Protein AF-A0A432FYY2-F1 (afdb_monomer_lite)

Sequence (98 aa):
MIPLDTLKQQHQEIDELINVLSLLIPDEKARKSHIVEGLLKDLAKKVGDHLALEDDTLYKELLVHPDPELQRTARNFLSGSHELRRLFTDYVQHACKP

Secondary structure (DSSP, 8-state):
---HHHHHHHHHHHHHHHHHHHHHTTSHHHHTSHHHHHHHHHHHHHHHHHHHHHHHTHHHHHHTSS-HHHHHHHHHHHHHHHHHHHHHHHHHHHHT--

Structure (mmCIF, N/CA/C/O backbone):
data_AF-A0A432FYY2-F1
#
_entry.id   AF-A0A432FYY2-F1
#
loop_
_atom_site.group_PDB
_atom_site.id
_atom_site.type_symbol
_atom_site.label_atom_id
_atom_site.label_alt_id
_atom_site.label_comp_id
_atom_site.label_asym_id
_atom_site.label_entity_id
_atom_site.label_seq_id
_atom_site.pdbx_PDB_ins_code
_atom_site.Cartn_x
_atom_site.Cartn_y
_atom_site.Cartn_z
_atom_site.occupancy
_atom_site.B_iso_or_equiv
_atom_site.auth_seq_id
_atom_site.auth_comp_id
_atom_site.auth_asym_id
_atom_site.auth_atom_id
_atom_site.pdbx_PDB_model_num
ATOM 1 N N . MET A 1 1 ? 13.840 -10.372 -11.371 1.00 68.50 1 MET A N 1
ATOM 2 C CA . MET A 1 1 ? 12.407 -10.323 -11.702 1.00 68.50 1 MET A CA 1
ATOM 3 C C . MET A 1 1 ? 11.572 -11.089 -10.682 1.00 68.50 1 MET A C 1
ATOM 5 O O . MET A 1 1 ? 11.821 -12.268 -10.450 1.00 68.50 1 MET A O 1
ATOM 9 N N . ILE A 1 2 ? 10.625 -10.409 -10.035 1.00 78.50 2 ILE A N 1
ATOM 10 C CA . ILE A 1 2 ? 9.682 -11.013 -9.081 1.00 78.50 2 ILE A CA 1
ATOM 11 C C . ILE A 1 2 ? 8.563 -11.730 -9.844 1.00 78.50 2 ILE A C 1
ATOM 13 O O . ILE A 1 2 ? 8.106 -11.197 -10.858 1.00 78.50 2 ILE A O 1
ATOM 17 N N . PRO A 1 3 ? 8.097 -12.908 -9.388 1.00 86.25 3 PRO A N 1
ATOM 18 C CA . PRO A 1 3 ? 6.941 -13.555 -9.990 1.00 86.25 3 PRO A CA 1
ATOM 19 C C . PRO A 1 3 ? 5.698 -12.669 -9.885 1.00 86.25 3 PRO A C 1
ATOM 21 O O . PRO A 1 3 ? 5.345 -12.203 -8.803 1.00 86.25 3 PRO A O 1
ATOM 24 N N . LEU A 1 4 ? 4.989 -12.483 -11.000 1.00 86.81 4 LEU A N 1
ATOM 25 C CA . LEU A 1 4 ? 3.748 -11.702 -11.026 1.00 86.81 4 LEU A CA 1
ATOM 26 C C . LEU A 1 4 ? 2.719 -12.214 -10.003 1.00 86.81 4 LEU A C 1
ATOM 28 O O . LEU A 1 4 ? 1.980 -11.425 -9.420 1.00 86.81 4 LEU A O 1
ATOM 32 N N . ASP A 1 5 ? 2.698 -13.522 -9.757 1.00 90.25 5 ASP A N 1
ATOM 33 C CA . ASP A 1 5 ? 1.796 -14.134 -8.783 1.00 90.25 5 ASP A CA 1
ATOM 34 C C . ASP A 1 5 ? 2.090 -13.686 -7.345 1.00 90.25 5 ASP A C 1
ATOM 36 O O . ASP A 1 5 ? 1.160 -13.535 -6.560 1.00 90.25 5 ASP A O 1
ATOM 40 N N . THR A 1 6 ? 3.346 -13.368 -7.014 1.00 89.81 6 THR A N 1
ATOM 41 C CA . THR A 1 6 ? 3.703 -12.788 -5.710 1.00 89.81 6 THR A CA 1
ATOM 42 C C . THR A 1 6 ? 3.084 -11.402 -5.535 1.00 89.81 6 THR A C 1
ATOM 44 O O . THR A 1 6 ? 2.512 -11.118 -4.486 1.00 89.81 6 THR A O 1
ATOM 47 N N . LEU A 1 7 ? 3.141 -10.555 -6.567 1.00 91.06 7 LEU A N 1
ATOM 48 C CA . LEU A 1 7 ? 2.536 -9.218 -6.526 1.00 91.06 7 LEU A CA 1
ATOM 49 C C . LEU A 1 7 ? 1.007 -9.305 -6.440 1.00 91.06 7 LEU A C 1
ATOM 51 O O . LEU A 1 7 ? 0.388 -8.609 -5.640 1.00 91.06 7 LEU A O 1
ATOM 55 N N . LYS A 1 8 ? 0.392 -10.215 -7.208 1.00 92.31 8 LYS A N 1
ATOM 56 C CA . LYS A 1 8 ? -1.057 -10.467 -7.145 1.00 92.31 8 LYS A CA 1
ATOM 57 C C . LYS A 1 8 ? -1.502 -10.950 -5.769 1.00 92.31 8 LYS A C 1
ATOM 59 O O . LYS A 1 8 ? -2.530 -10.498 -5.278 1.00 92.31 8 LYS A O 1
ATOM 64 N N . GLN A 1 9 ? -0.734 -11.841 -5.149 1.00 94.69 9 GLN A N 1
ATOM 65 C CA . GLN A 1 9 ? -1.034 -12.321 -3.806 1.00 94.69 9 GLN A CA 1
ATOM 66 C C . GLN A 1 9 ? -0.957 -11.183 -2.779 1.00 94.69 9 GLN A C 1
ATOM 68 O O . GLN A 1 9 ? -1.850 -11.056 -1.947 1.00 94.69 9 GLN A O 1
ATOM 73 N N . GLN A 1 10 ? 0.058 -10.316 -2.865 1.00 93.31 10 GLN A N 1
ATOM 74 C CA . GLN A 1 10 ? 0.155 -9.139 -1.994 1.00 93.31 10 GLN A CA 1
ATOM 75 C C . GLN A 1 10 ? -1.031 -8.184 -2.173 1.00 93.31 10 GLN A C 1
ATOM 77 O O . GLN A 1 10 ? -1.576 -7.716 -1.176 1.00 93.31 10 GLN A O 1
ATOM 82 N N . HIS A 1 11 ? -1.468 -7.937 -3.414 1.00 94.06 11 HIS A N 1
ATOM 83 C CA . HIS A 1 11 ? -2.688 -7.169 -3.675 1.00 94.06 11 HIS A CA 1
ATOM 84 C C . HIS A 1 11 ? -3.920 -7.812 -3.043 1.00 94.06 11 HIS A C 1
ATOM 86 O O . HIS A 1 11 ? -4.681 -7.118 -2.379 1.00 94.06 11 HIS A O 1
ATOM 92 N N . GLN A 1 12 ? -4.090 -9.128 -3.182 1.00 96.50 12 GLN A N 1
ATOM 93 C CA . GLN A 1 12 ? -5.233 -9.825 -2.600 1.00 96.50 12 GLN A CA 1
ATOM 94 C C . GLN A 1 12 ? -5.270 -9.680 -1.069 1.00 96.50 12 GLN A C 1
ATOM 96 O O . GLN A 1 12 ? -6.317 -9.373 -0.506 1.00 96.50 12 GLN A O 1
ATOM 101 N N . GLU A 1 13 ? -4.130 -9.832 -0.390 1.00 95.75 13 GLU A N 1
ATOM 102 C CA . GLU A 1 13 ? -4.050 -9.645 1.065 1.00 95.75 13 GLU A CA 1
ATOM 103 C C . GLU A 1 13 ? -4.351 -8.199 1.493 1.00 95.75 13 GLU A C 1
ATOM 105 O O . GLU A 1 13 ? -4.980 -7.977 2.528 1.00 95.75 13 GLU A O 1
ATOM 110 N N . ILE A 1 14 ? -3.895 -7.209 0.717 1.00 95.56 14 ILE A N 1
ATOM 111 C CA . ILE A 1 14 ? -4.194 -5.790 0.955 1.00 95.56 14 ILE A CA 1
ATOM 112 C C . ILE A 1 14 ? -5.697 -5.529 0.781 1.00 95.56 14 ILE A C 1
ATOM 114 O O . ILE A 1 14 ? -6.308 -4.909 1.653 1.00 95.56 14 ILE A O 1
ATOM 118 N N . ASP A 1 15 ? -6.303 -6.042 -0.291 1.00 96.81 15 ASP A N 1
ATOM 119 C CA . ASP A 1 15 ? -7.731 -5.894 -0.584 1.00 96.81 15 ASP A CA 1
ATOM 120 C C . ASP A 1 15 ? -8.605 -6.529 0.502 1.00 96.81 15 ASP A C 1
ATOM 122 O O . ASP A 1 15 ? -9.572 -5.923 0.967 1.00 96.81 15 ASP A O 1
ATOM 126 N N . GLU A 1 16 ? -8.260 -7.734 0.960 1.00 96.62 16 GLU A N 1
ATOM 127 C CA . GLU A 1 16 ? -8.949 -8.402 2.068 1.00 96.62 16 GLU A CA 1
ATOM 128 C C . GLU A 1 16 ? -8.929 -7.538 3.338 1.00 96.62 16 GLU A C 1
ATOM 130 O O . GLU A 1 16 ? -9.963 -7.351 3.987 1.00 96.62 16 GLU A O 1
ATOM 135 N N . LEU A 1 17 ? -7.781 -6.936 3.656 1.00 95.12 17 LEU A N 1
ATOM 136 C CA . LEU A 1 1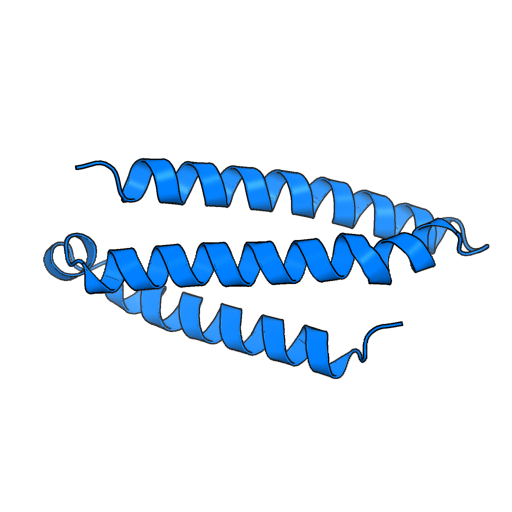7 ? -7.636 -6.067 4.819 1.00 95.12 17 LEU A CA 1
ATOM 137 C C . LEU A 1 17 ? -8.453 -4.768 4.681 1.00 95.12 17 LEU A C 1
ATOM 139 O O . LEU A 1 17 ? -9.112 -4.349 5.637 1.00 95.12 17 LEU A O 1
ATOM 143 N N . ILE A 1 18 ? -8.460 -4.153 3.491 1.00 94.56 18 ILE A N 1
ATOM 144 C CA . ILE A 1 18 ? -9.274 -2.967 3.174 1.00 94.56 18 ILE A CA 1
ATOM 145 C C . ILE A 1 18 ? -10.763 -3.284 3.317 1.00 94.56 18 ILE A C 1
ATOM 147 O O . ILE A 1 18 ? -11.507 -2.481 3.884 1.00 94.56 18 ILE A O 1
ATOM 151 N N . ASN A 1 19 ? -11.204 -4.451 2.848 1.00 96.81 19 ASN A N 1
ATOM 152 C CA . ASN A 1 19 ? -12.597 -4.878 2.948 1.00 96.81 19 ASN A CA 1
ATOM 153 C C . ASN A 1 19 ? -13.032 -5.026 4.410 1.00 96.81 19 ASN A C 1
ATOM 155 O O . ASN A 1 19 ? -14.078 -4.504 4.795 1.00 96.81 19 ASN A O 1
ATOM 159 N N . VAL A 1 20 ? -12.209 -5.662 5.250 1.00 95.69 20 VAL A N 1
ATOM 160 C CA . VAL A 1 20 ? -12.480 -5.780 6.692 1.00 95.69 20 VAL A CA 1
ATOM 161 C C . VAL A 1 20 ? -12.527 -4.403 7.356 1.00 95.69 20 VAL A C 1
ATOM 163 O O . VAL A 1 20 ? -13.483 -4.087 8.062 1.00 95.69 20 VAL A O 1
ATOM 166 N N . LEU A 1 21 ? -11.530 -3.552 7.108 1.00 92.50 21 LEU A N 1
ATOM 167 C CA . LEU A 1 21 ? -11.473 -2.208 7.683 1.00 92.50 21 LEU A CA 1
ATOM 168 C C . LEU A 1 21 ? -12.661 -1.341 7.256 1.00 92.50 21 LEU A C 1
ATOM 170 O O . LEU A 1 21 ? -13.206 -0.610 8.079 1.00 92.50 21 LEU A O 1
ATOM 174 N N . SER A 1 22 ? -13.114 -1.464 6.009 1.00 94.00 22 SER A N 1
ATOM 175 C CA . SER A 1 22 ? -14.263 -0.720 5.478 1.00 94.00 22 SER A CA 1
ATOM 176 C C . SER A 1 22 ? -15.579 -1.067 6.187 1.00 94.00 22 SER A C 1
ATOM 178 O O . SER A 1 22 ? -16.470 -0.223 6.265 1.00 94.00 22 SER A O 1
ATOM 180 N N . LEU A 1 23 ? -15.689 -2.273 6.758 1.00 94.94 23 LEU A N 1
ATOM 181 C CA . LEU A 1 23 ? -16.819 -2.680 7.602 1.00 94.94 23 LEU A CA 1
ATOM 182 C C . LEU A 1 23 ? -16.702 -2.156 9.042 1.00 94.94 23 LEU A C 1
ATOM 184 O O . LEU A 1 23 ? -17.719 -1.914 9.688 1.00 94.94 23 LEU A O 1
ATOM 188 N N . LEU A 1 24 ? -15.479 -1.977 9.549 1.00 91.88 24 LEU A N 1
ATOM 189 C CA . LEU A 1 24 ? -15.213 -1.598 10.943 1.00 91.88 24 LEU A CA 1
ATOM 190 C C . LEU A 1 24 ? -15.129 -0.081 11.162 1.00 91.88 24 LEU A C 1
ATOM 192 O O . LEU A 1 24 ? -15.573 0.414 12.194 1.00 91.88 24 LEU A O 1
ATOM 196 N N . ILE A 1 25 ? -14.578 0.671 10.206 1.00 87.50 25 ILE A N 1
ATOM 197 C CA . ILE A 1 25 ? -14.394 2.130 10.294 1.00 87.50 25 ILE A CA 1
ATOM 198 C C . ILE A 1 25 ? -15.706 2.902 10.549 1.00 87.50 25 ILE A C 1
ATOM 200 O O . ILE A 1 25 ? -15.661 3.877 11.314 1.00 87.50 25 ILE A O 1
ATOM 204 N N . PRO A 1 26 ? -16.866 2.533 9.960 1.00 91.81 26 PRO A N 1
ATOM 205 C CA . PRO A 1 26 ? -18.123 3.240 10.205 1.00 91.81 26 PRO A CA 1
ATOM 206 C C . PRO A 1 26 ? -18.576 3.209 11.670 1.00 91.81 26 PRO A C 1
ATOM 208 O O . PRO A 1 26 ? -19.158 4.188 12.137 1.00 91.81 26 PRO A O 1
ATOM 211 N N . ASP A 1 27 ? -18.274 2.138 12.408 1.00 92.69 27 ASP A N 1
ATOM 212 C CA . ASP A 1 27 ? -18.646 2.003 13.817 1.00 92.69 27 ASP A CA 1
ATOM 213 C C . ASP A 1 27 ? -17.664 2.759 14.731 1.00 92.69 27 ASP A C 1
ATOM 215 O O . ASP A 1 27 ? -16.451 2.538 14.719 1.00 92.69 27 ASP A O 1
ATOM 219 N N . GLU A 1 28 ? -18.184 3.679 15.549 1.00 88.69 28 GLU A N 1
ATOM 220 C CA . GLU A 1 28 ? -17.361 4.541 16.407 1.00 88.69 28 GLU A CA 1
ATOM 221 C C . GLU A 1 28 ? -16.610 3.761 17.498 1.00 88.69 28 GLU A C 1
ATOM 223 O O . GLU A 1 28 ? -15.470 4.098 17.832 1.00 88.69 28 GLU A O 1
ATOM 228 N N . LYS A 1 29 ? -17.226 2.713 18.058 1.00 89.69 29 LYS A N 1
ATOM 229 C CA . LYS A 1 29 ? -16.611 1.906 19.119 1.00 89.69 29 LYS A CA 1
ATOM 230 C C . LYS A 1 29 ? -15.503 1.033 18.546 1.00 89.69 29 LYS A C 1
ATOM 232 O O . LYS A 1 29 ? -14.427 0.958 19.136 1.00 89.69 29 LYS A O 1
ATOM 237 N N . ALA A 1 30 ? -15.747 0.418 17.391 1.00 89.31 30 ALA A N 1
ATOM 238 C CA . ALA A 1 30 ? -14.760 -0.369 16.670 1.00 89.31 30 ALA A CA 1
ATOM 239 C C . ALA A 1 30 ? -13.560 0.498 16.283 1.00 89.31 30 ALA A C 1
ATOM 241 O O . ALA A 1 30 ? -12.426 0.112 16.558 1.00 89.31 30 ALA A O 1
ATOM 242 N N . ARG A 1 31 ? -13.791 1.701 15.742 1.00 86.75 31 ARG A N 1
ATOM 243 C CA . ARG A 1 31 ? -12.723 2.629 15.335 1.00 86.75 31 ARG A CA 1
ATOM 244 C C . ARG A 1 31 ? -11.759 2.991 16.465 1.00 86.75 31 ARG A C 1
ATOM 246 O O . ARG A 1 31 ? -10.572 3.150 16.215 1.00 86.75 31 ARG A O 1
ATOM 253 N N . LYS A 1 32 ? -12.262 3.108 17.696 1.00 85.50 32 LYS A N 1
ATOM 254 C CA . LYS A 1 32 ? -11.463 3.410 18.898 1.00 85.50 32 LYS A CA 1
ATOM 255 C C . LYS A 1 32 ? -10.826 2.170 19.535 1.00 85.50 32 LYS A C 1
ATOM 257 O O . LYS A 1 32 ? -10.141 2.285 20.547 1.00 85.50 32 LYS A O 1
ATOM 262 N N . SER A 1 33 ? -11.082 0.979 18.997 1.00 90.69 33 SER A N 1
ATOM 263 C CA . SER A 1 33 ? -10.503 -0.254 19.522 1.00 90.69 33 SER A CA 1
ATOM 264 C C . SER A 1 33 ? -9.050 -0.413 19.075 1.00 90.69 33 SER A C 1
ATOM 266 O O . SER A 1 33 ? -8.699 -0.124 17.929 1.00 90.69 33 SER A O 1
ATOM 268 N N . HIS A 1 34 ? -8.225 -1.000 19.945 1.00 89.62 34 HIS A N 1
ATOM 269 C CA . HIS A 1 34 ? -6.859 -1.402 19.592 1.00 89.62 34 HIS A CA 1
ATOM 270 C C . HIS A 1 34 ? -6.824 -2.397 18.414 1.00 89.62 34 HIS A C 1
ATOM 272 O O . HIS A 1 34 ? -5.781 -2.599 17.800 1.00 89.62 34 HIS A O 1
ATOM 278 N N . ILE A 1 35 ? -7.947 -3.074 18.123 1.00 92.25 35 ILE A N 1
ATOM 279 C CA . ILE A 1 35 ? -8.058 -4.046 17.031 1.00 92.25 35 ILE A CA 1
ATOM 280 C C . ILE A 1 35 ? -8.017 -3.304 15.698 1.00 92.25 35 ILE A C 1
ATOM 282 O O . ILE A 1 35 ? -7.201 -3.636 14.846 1.00 92.25 35 ILE A O 1
ATOM 286 N N . VAL A 1 36 ? -8.854 -2.275 15.530 1.00 91.56 36 VAL A N 1
ATOM 287 C CA . VAL A 1 36 ? -8.868 -1.466 14.302 1.00 91.56 36 VAL A CA 1
ATOM 288 C C . VAL A 1 36 ? -7.560 -0.700 14.138 1.00 91.56 36 VAL A C 1
ATOM 290 O O . VAL A 1 36 ? -7.039 -0.626 13.030 1.00 91.56 36 VAL A O 1
ATOM 293 N N . GLU A 1 37 ? -6.982 -0.204 15.232 1.00 88.94 37 GLU A N 1
ATOM 294 C CA . GLU A 1 37 ? -5.650 0.407 15.207 1.00 88.94 37 GLU A CA 1
ATOM 295 C C . GLU A 1 37 ? -4.575 -0.572 14.697 1.00 88.94 37 GLU A C 1
ATOM 297 O O . GLU A 1 37 ? -3.769 -0.220 13.835 1.00 88.94 37 GLU A O 1
ATOM 302 N N . GLY A 1 38 ? -4.586 -1.818 15.187 1.00 91.75 38 GLY A N 1
ATOM 303 C CA . GLY A 1 38 ? -3.696 -2.881 14.719 1.00 91.75 38 GLY A CA 1
ATOM 304 C C . GLY A 1 38 ? -3.885 -3.185 13.233 1.00 91.75 38 GLY A C 1
ATOM 305 O O . GLY A 1 38 ? -2.915 -3.183 12.483 1.00 91.75 38 GLY A O 1
ATOM 306 N N . LEU A 1 39 ? -5.134 -3.336 12.785 1.00 93.06 39 LEU A N 1
ATOM 307 C CA . LEU A 1 39 ? -5.457 -3.579 11.376 1.00 93.06 39 LEU A CA 1
ATOM 308 C C . LEU A 1 39 ? -5.003 -2.429 10.462 1.00 93.06 39 LEU A C 1
ATOM 310 O O . LEU A 1 39 ? -4.506 -2.676 9.366 1.00 93.06 39 LEU A O 1
ATOM 314 N N . LEU A 1 40 ? -5.127 -1.173 10.903 1.00 90.25 40 LEU A N 1
ATOM 315 C CA . LEU A 1 40 ? -4.630 -0.010 10.158 1.00 90.25 40 LEU A CA 1
ATOM 316 C C . LEU A 1 40 ? -3.100 -0.001 10.052 1.00 90.25 40 LEU A C 1
ATOM 318 O O . LEU A 1 40 ? -2.555 0.309 8.990 1.00 90.25 40 LEU A O 1
ATOM 322 N N . LYS A 1 41 ? -2.399 -0.357 11.135 1.00 89.81 41 LYS A N 1
ATOM 323 C CA . LYS A 1 41 ? -0.935 -0.501 11.136 1.00 89.81 41 LYS A CA 1
ATOM 324 C C . LYS A 1 41 ? -0.484 -1.636 10.218 1.00 89.81 41 LYS A C 1
ATOM 326 O O . LYS A 1 41 ? 0.461 -1.450 9.453 1.00 89.81 41 LYS A O 1
ATOM 331 N N . ASP A 1 42 ? -1.185 -2.766 10.244 1.00 92.94 42 ASP A N 1
ATOM 332 C CA . ASP A 1 42 ? -0.918 -3.903 9.363 1.00 92.94 42 ASP A CA 1
ATOM 333 C C . ASP A 1 42 ? -1.156 -3.543 7.893 1.00 92.94 42 ASP A C 1
ATOM 335 O O . ASP A 1 42 ? -0.334 -3.893 7.042 1.00 92.94 42 ASP A O 1
ATOM 339 N N . LEU A 1 43 ? -2.215 -2.779 7.592 1.00 92.06 43 LEU A N 1
ATOM 340 C CA . LEU A 1 43 ? -2.477 -2.272 6.244 1.00 92.06 43 LEU A CA 1
ATOM 341 C C . LEU A 1 43 ? -1.319 -1.407 5.754 1.00 92.06 43 LEU A C 1
ATOM 343 O O . LEU A 1 43 ? -0.773 -1.648 4.678 1.00 92.06 43 LEU A O 1
ATOM 347 N N . ALA A 1 44 ? -0.911 -0.424 6.560 1.00 88.81 44 ALA A N 1
ATOM 348 C CA . ALA A 1 44 ? 0.187 0.466 6.207 1.00 88.81 44 ALA A CA 1
ATOM 349 C C . ALA A 1 44 ? 1.507 -0.286 6.028 1.00 88.81 44 ALA A C 1
ATOM 351 O O . ALA A 1 44 ? 2.259 0.018 5.102 1.00 88.81 44 ALA A O 1
ATOM 352 N N . LYS A 1 45 ? 1.774 -1.296 6.865 1.00 90.44 45 LYS A N 1
ATOM 353 C CA . LYS A 1 45 ? 2.947 -2.156 6.709 1.00 90.44 45 LYS A CA 1
ATOM 354 C C . LYS A 1 45 ? 2.892 -2.935 5.394 1.00 90.44 45 LYS A C 1
ATOM 356 O O . LYS A 1 45 ? 3.852 -2.882 4.637 1.00 90.44 45 LYS A O 1
ATOM 361 N N . LYS A 1 46 ? 1.781 -3.617 5.092 1.00 93.00 46 LYS A N 1
ATOM 362 C CA . LYS A 1 46 ? 1.635 -4.413 3.860 1.00 93.00 46 LYS A CA 1
ATOM 363 C C . LYS A 1 46 ? 1.755 -3.560 2.601 1.00 93.00 46 LYS A C 1
ATOM 365 O O . LYS A 1 46 ? 2.501 -3.929 1.700 1.00 93.00 46 LYS A O 1
ATOM 370 N N . VAL A 1 47 ? 1.089 -2.404 2.561 1.00 91.44 47 VAL A N 1
ATOM 371 C CA . VAL A 1 47 ? 1.216 -1.442 1.454 1.00 91.44 47 VAL A CA 1
ATOM 372 C C . VAL A 1 47 ? 2.660 -0.947 1.347 1.00 91.44 47 VAL A C 1
ATOM 374 O O . VAL A 1 47 ? 3.234 -0.945 0.264 1.00 91.44 47 VAL A O 1
ATOM 377 N N . GLY A 1 48 ? 3.287 -0.577 2.467 1.00 89.75 48 GLY A N 1
ATOM 378 C CA . GLY A 1 48 ? 4.671 -0.110 2.487 1.00 89.75 48 GLY A CA 1
ATOM 379 C C . GLY A 1 48 ? 5.683 -1.151 1.997 1.00 89.75 48 GLY A C 1
ATOM 380 O O . GLY A 1 48 ? 6.595 -0.796 1.243 1.00 89.75 48 GLY A O 1
ATOM 381 N N . ASP A 1 49 ? 5.518 -2.410 2.401 1.00 91.12 49 ASP A N 1
ATOM 382 C CA . ASP A 1 49 ? 6.358 -3.537 1.988 1.00 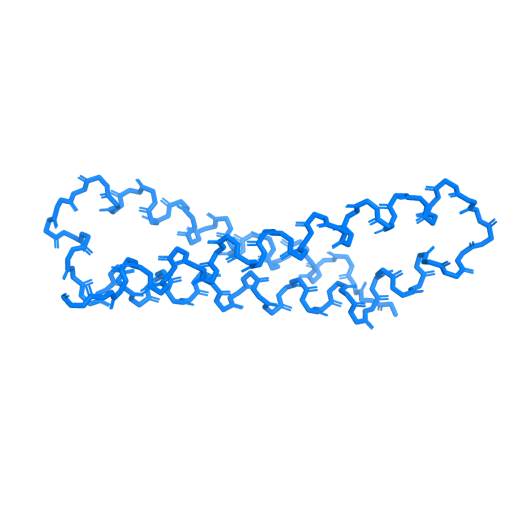91.12 49 ASP A CA 1
ATOM 383 C C . ASP A 1 49 ? 6.158 -3.852 0.498 1.00 91.12 49 ASP A C 1
ATOM 385 O O . ASP A 1 49 ? 7.134 -4.031 -0.229 1.00 91.12 49 ASP A O 1
ATOM 389 N N . HIS A 1 50 ? 4.907 -3.866 0.026 1.00 92.06 50 HIS A N 1
ATOM 390 C CA . HIS A 1 50 ? 4.571 -4.096 -1.379 1.00 92.06 50 HIS A CA 1
ATOM 391 C C . HIS A 1 50 ? 5.185 -3.027 -2.290 1.00 92.06 50 HIS A C 1
ATOM 393 O O . HIS A 1 50 ? 5.925 -3.355 -3.212 1.00 92.06 50 HIS A O 1
ATOM 399 N N . LEU A 1 51 ? 4.982 -1.745 -1.973 1.00 90.56 51 LEU A N 1
ATOM 400 C CA . LEU A 1 51 ? 5.564 -0.649 -2.748 1.00 90.56 51 LEU A CA 1
ATOM 401 C C . LEU A 1 51 ? 7.101 -0.700 -2.747 1.00 90.56 51 LEU A C 1
ATOM 403 O O . LEU A 1 51 ? 7.724 -0.439 -3.767 1.00 90.56 51 LEU A O 1
ATOM 407 N N . ALA A 1 52 ? 7.729 -1.062 -1.619 1.00 89.38 52 ALA A N 1
ATOM 408 C CA . ALA A 1 52 ? 9.191 -1.158 -1.546 1.00 89.38 52 ALA A CA 1
ATOM 409 C C . ALA A 1 52 ? 9.716 -2.287 -2.440 1.00 89.38 52 ALA A C 1
ATOM 411 O O . ALA A 1 52 ? 10.742 -2.144 -3.097 1.00 89.38 52 ALA A O 1
ATOM 412 N N . LEU A 1 53 ? 8.983 -3.398 -2.494 1.00 90.81 53 LEU A N 1
ATOM 413 C CA . LEU A 1 53 ? 9.306 -4.530 -3.343 1.00 90.81 53 LEU A CA 1
ATOM 414 C C . LEU A 1 53 ? 9.233 -4.166 -4.834 1.00 90.81 53 LEU A C 1
ATOM 416 O O . LEU A 1 53 ? 10.128 -4.542 -5.597 1.00 90.81 53 LEU A O 1
ATOM 420 N N . GLU A 1 54 ? 8.203 -3.425 -5.249 1.00 90.44 54 GLU A N 1
ATOM 421 C CA . GLU A 1 54 ? 8.073 -2.931 -6.623 1.00 90.44 54 GLU A CA 1
ATOM 422 C C . GLU A 1 54 ? 9.186 -1.935 -6.987 1.00 90.44 54 GLU A C 1
ATOM 424 O O . GLU A 1 54 ? 9.817 -2.082 -8.041 1.00 90.44 54 GLU A O 1
ATOM 429 N N . ASP A 1 55 ? 9.476 -0.979 -6.095 1.00 87.50 55 ASP A N 1
ATOM 430 C CA . ASP A 1 55 ? 10.562 0.000 -6.232 1.00 87.50 55 ASP A CA 1
ATOM 431 C C . ASP A 1 55 ? 11.918 -0.699 -6.390 1.00 87.50 55 ASP A C 1
ATOM 433 O O . ASP A 1 55 ? 12.725 -0.331 -7.248 1.00 87.50 55 ASP A O 1
ATOM 437 N N . ASP A 1 56 ? 12.171 -1.739 -5.591 1.00 87.12 56 ASP A N 1
ATOM 438 C CA . ASP A 1 56 ? 13.462 -2.411 -5.565 1.00 87.12 56 ASP A CA 1
ATOM 439 C C . ASP A 1 56 ? 13.695 -3.404 -6.699 1.00 87.12 56 ASP A C 1
ATOM 441 O O . ASP A 1 56 ? 14.846 -3.800 -6.916 1.00 87.12 56 ASP A O 1
ATOM 445 N N . THR A 1 57 ? 12.647 -3.782 -7.431 1.00 88.06 57 THR A N 1
ATOM 446 C CA . THR A 1 57 ? 12.726 -4.827 -8.454 1.00 88.06 57 THR A CA 1
ATOM 447 C C . THR A 1 57 ? 12.075 -4.413 -9.771 1.00 88.06 57 THR A C 1
ATOM 449 O O . THR A 1 57 ? 12.783 -4.081 -10.721 1.00 88.06 57 THR A O 1
ATOM 452 N N . LEU A 1 58 ? 10.743 -4.410 -9.834 1.00 88.31 58 LEU A N 1
ATOM 453 C CA . LEU A 1 58 ? 9.954 -4.221 -11.046 1.00 88.31 58 LEU A CA 1
ATOM 454 C C . LEU A 1 58 ? 10.283 -2.893 -11.728 1.00 88.31 58 LEU A C 1
ATOM 456 O O . LEU A 1 58 ? 10.622 -2.870 -12.912 1.00 88.31 58 LEU A O 1
ATOM 460 N N . TYR A 1 59 ? 10.225 -1.786 -10.988 1.00 89.06 59 TYR A N 1
ATOM 461 C CA . TYR A 1 59 ? 10.435 -0.473 -11.586 1.00 89.06 59 TYR A CA 1
ATOM 462 C C . TYR A 1 59 ? 11.892 -0.263 -12.012 1.00 89.06 59 TYR A C 1
ATOM 464 O O . TYR A 1 59 ? 12.122 0.327 -13.067 1.00 89.06 59 TYR A O 1
ATOM 472 N N . LYS A 1 60 ? 12.882 -0.808 -11.287 1.00 87.94 60 LYS A N 1
ATOM 473 C CA . LYS A 1 60 ? 14.296 -0.763 -11.716 1.00 87.94 60 LYS A CA 1
ATOM 474 C C . LYS A 1 60 ? 14.508 -1.441 -13.067 1.00 87.94 60 LYS A C 1
ATOM 476 O O . LYS A 1 60 ? 15.204 -0.884 -13.912 1.00 87.94 60 LYS A O 1
ATOM 481 N N . GLU A 1 61 ? 13.898 -2.607 -13.284 1.00 89.00 61 GLU A N 1
ATOM 482 C CA . GLU A 1 61 ? 13.990 -3.333 -14.558 1.00 89.00 61 GLU A CA 1
ATOM 483 C C . GLU A 1 61 ? 13.283 -2.568 -15.696 1.00 89.00 61 GLU A C 1
ATOM 485 O O . GLU A 1 61 ? 13.831 -2.436 -16.792 1.00 89.00 61 GLU A O 1
ATOM 490 N N . LEU A 1 62 ? 12.105 -1.988 -15.434 1.00 90.75 62 LEU A N 1
ATOM 491 C CA . LEU A 1 62 ? 11.345 -1.231 -16.438 1.00 90.75 62 LEU A CA 1
ATOM 492 C C . LEU A 1 62 ? 11.989 0.114 -16.812 1.00 90.75 62 LEU A C 1
ATOM 494 O O . LEU A 1 62 ? 11.865 0.563 -17.951 1.00 90.75 62 LEU A O 1
ATOM 498 N N . LEU A 1 63 ? 12.699 0.760 -15.883 1.00 92.06 63 LEU A N 1
ATOM 499 C CA . LEU A 1 63 ? 13.371 2.040 -16.126 1.00 92.06 63 LEU A CA 1
ATOM 500 C C . LEU A 1 63 ? 14.575 1.932 -17.068 1.00 92.06 63 LEU A C 1
ATOM 502 O O . LEU A 1 63 ? 14.908 2.916 -17.728 1.00 92.06 63 LEU A O 1
ATOM 506 N N . VAL A 1 64 ? 15.221 0.766 -17.141 1.00 92.62 64 VAL A N 1
ATOM 507 C CA . VAL A 1 64 ? 16.364 0.515 -18.039 1.00 92.62 64 VAL A CA 1
ATOM 508 C C . VAL A 1 64 ? 15.956 -0.174 -19.344 1.00 92.62 64 VAL A C 1
ATOM 510 O O . VAL A 1 64 ? 16.806 -0.471 -20.182 1.00 92.62 64 VAL A O 1
ATOM 513 N N . HIS A 1 65 ? 14.660 -0.430 -19.533 1.00 94.19 65 HIS A N 1
ATOM 514 C CA . HIS A 1 65 ? 14.139 -1.079 -20.728 1.00 94.19 65 HIS A CA 1
ATOM 515 C C . HIS A 1 65 ? 14.322 -0.179 -21.970 1.00 94.19 65 HIS A C 1
ATOM 517 O O . HIS A 1 65 ? 14.146 1.035 -21.863 1.00 94.19 65 HIS A O 1
ATOM 523 N N . PRO A 1 66 ? 14.645 -0.719 -23.162 1.00 94.38 66 PRO A N 1
ATOM 524 C CA . PRO A 1 66 ? 14.856 0.085 -24.374 1.00 94.38 66 PRO A CA 1
ATOM 525 C C . PRO A 1 66 ? 13.601 0.818 -24.876 1.00 94.38 66 PRO A C 1
ATOM 527 O O . PRO A 1 66 ? 13.717 1.791 -25.615 1.00 94.38 66 PRO A O 1
ATOM 530 N N . ASP A 1 67 ? 12.411 0.355 -24.491 1.00 96.38 67 ASP A N 1
ATOM 531 C CA . ASP A 1 67 ? 11.138 0.984 -24.853 1.00 96.38 67 ASP A CA 1
ATOM 532 C C . ASP A 1 67 ? 10.848 2.226 -23.976 1.00 96.38 67 ASP A C 1
ATOM 534 O O . ASP A 1 67 ? 10.612 2.080 -22.769 1.00 96.38 67 ASP A O 1
ATOM 538 N N . PRO A 1 68 ? 10.814 3.444 -24.551 1.00 93.38 68 PRO A N 1
ATOM 539 C CA . PRO A 1 68 ? 10.551 4.672 -23.804 1.00 93.38 68 PRO A CA 1
ATOM 540 C C . PRO A 1 68 ? 9.139 4.743 -23.199 1.00 93.38 68 PRO A C 1
ATOM 542 O O . PRO A 1 68 ? 8.949 5.433 -22.192 1.00 93.38 68 PRO A O 1
ATOM 545 N N . GLU A 1 69 ? 8.154 4.037 -23.761 1.00 95.19 69 GLU A N 1
ATOM 546 C CA . GLU A 1 69 ? 6.787 3.989 -23.230 1.00 95.19 69 GLU A CA 1
ATOM 547 C C . GLU A 1 69 ? 6.733 3.205 -21.912 1.00 95.19 69 GLU A C 1
ATOM 549 O O . GLU A 1 69 ? 6.098 3.644 -20.944 1.00 95.19 69 GLU A O 1
ATOM 554 N N . LEU A 1 70 ? 7.473 2.094 -21.829 1.00 92.56 70 LEU A N 1
ATOM 555 C CA . LEU A 1 70 ? 7.618 1.315 -20.596 1.00 92.56 70 LEU A CA 1
ATOM 556 C C . LEU A 1 70 ? 8.351 2.109 -19.515 1.00 92.56 70 LEU A C 1
ATOM 558 O O . LEU A 1 70 ? 7.889 2.160 -18.373 1.00 92.56 70 LEU A O 1
ATOM 562 N N . GLN A 1 71 ? 9.419 2.822 -19.878 1.00 93.75 71 GLN A N 1
ATOM 563 C CA . GLN A 1 71 ? 10.108 3.699 -18.932 1.00 93.75 71 GLN A CA 1
ATOM 564 C C . GLN A 1 71 ? 9.196 4.815 -18.402 1.00 93.75 71 GLN A C 1
ATOM 566 O O . GLN A 1 71 ? 9.229 5.138 -17.214 1.00 93.75 71 GLN A O 1
ATOM 571 N N . ARG A 1 72 ? 8.388 5.438 -19.275 1.00 93.69 72 ARG A N 1
ATOM 572 C CA . ARG A 1 72 ? 7.444 6.490 -18.869 1.00 93.69 72 ARG A CA 1
ATOM 573 C C . ARG A 1 72 ? 6.388 5.937 -17.922 1.00 93.69 72 ARG A C 1
ATOM 575 O O . ARG A 1 72 ? 6.094 6.572 -16.914 1.00 93.69 72 ARG A O 1
ATOM 582 N N . THR A 1 73 ? 5.863 4.756 -18.226 1.00 92.88 73 THR A N 1
ATOM 583 C CA . THR A 1 73 ? 4.897 4.066 -17.369 1.00 92.88 73 THR A CA 1
ATOM 584 C C . THR A 1 73 ? 5.497 3.816 -15.985 1.00 92.88 73 THR A C 1
ATOM 586 O O . THR A 1 73 ? 4.920 4.261 -14.997 1.00 92.88 73 THR A O 1
ATOM 589 N N . ALA A 1 74 ? 6.702 3.243 -15.902 1.00 91.69 74 ALA A N 1
ATOM 590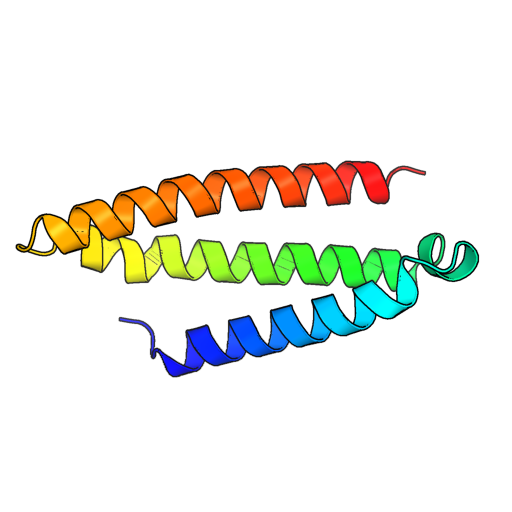 C CA . ALA A 1 74 ? 7.389 3.013 -14.629 1.00 91.69 74 ALA A CA 1
ATOM 591 C C . ALA A 1 74 ? 7.606 4.303 -13.817 1.00 91.69 74 ALA A C 1
ATOM 593 O O . ALA A 1 74 ? 7.339 4.326 -12.619 1.00 91.69 74 ALA A O 1
ATOM 594 N N . ARG A 1 75 ? 8.019 5.406 -14.463 1.00 91.06 75 ARG A N 1
ATOM 595 C CA . ARG A 1 75 ? 8.170 6.713 -13.792 1.00 91.06 75 ARG A CA 1
ATOM 596 C C . ARG A 1 75 ? 6.858 7.234 -13.203 1.00 91.06 75 ARG A C 1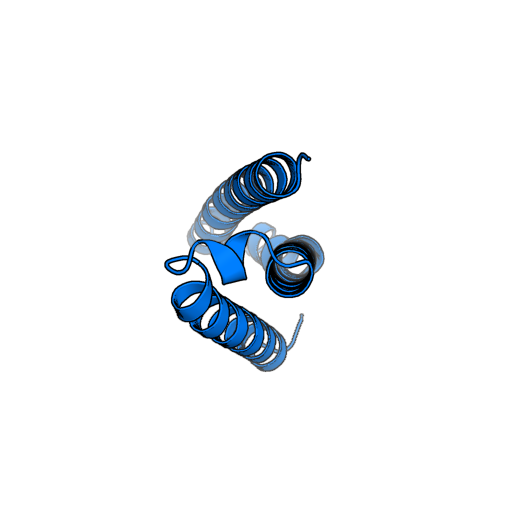
ATOM 598 O O . ARG A 1 75 ? 6.862 7.761 -12.093 1.00 91.06 75 ARG A O 1
ATOM 605 N N . ASN A 1 76 ? 5.750 7.089 -13.928 1.00 90.50 76 ASN A N 1
ATOM 606 C CA . ASN A 1 76 ? 4.441 7.536 -13.453 1.00 90.50 76 ASN A CA 1
ATOM 607 C C . ASN A 1 76 ? 3.983 6.731 -12.228 1.00 90.50 76 ASN A C 1
ATOM 609 O O . ASN A 1 76 ? 3.505 7.320 -11.260 1.00 90.50 76 ASN A O 1
ATOM 613 N N . PHE A 1 77 ? 4.172 5.407 -12.249 1.00 88.00 77 PHE A N 1
ATOM 614 C CA . PHE A 1 77 ? 3.844 4.543 -11.114 1.00 88.00 77 PHE A CA 1
ATOM 615 C C . PHE A 1 77 ? 4.714 4.843 -9.887 1.00 88.00 77 PHE A C 1
ATOM 617 O O . PHE A 1 77 ? 4.161 5.027 -8.808 1.00 88.00 77 PHE A O 1
ATOM 624 N N . LEU A 1 78 ? 6.031 5.017 -10.057 1.00 87.50 78 LEU A N 1
ATOM 625 C CA . LEU A 1 78 ? 6.942 5.427 -8.977 1.00 87.50 78 LEU A CA 1
ATOM 626 C C . LEU A 1 78 ? 6.527 6.754 -8.326 1.00 87.50 78 LEU A C 1
ATOM 628 O O . LEU A 1 78 ? 6.508 6.893 -7.106 1.00 87.50 78 LEU A O 1
ATOM 632 N N . SER A 1 79 ? 6.164 7.756 -9.130 1.00 85.62 79 SER A N 1
ATOM 633 C CA . SER A 1 79 ? 5.689 9.030 -8.581 1.00 85.62 79 SER A CA 1
ATOM 634 C C . SER A 1 79 ? 4.401 8.856 -7.770 1.00 85.62 79 SER A C 1
ATOM 636 O O . SER A 1 79 ? 4.226 9.528 -6.754 1.00 85.62 79 SER A O 1
ATOM 638 N N . GLY A 1 80 ? 3.500 7.977 -8.216 1.00 85.00 80 GLY A N 1
ATOM 639 C CA . GLY A 1 80 ? 2.254 7.673 -7.515 1.00 85.00 80 GLY A CA 1
ATOM 640 C C . GLY A 1 80 ? 2.469 6.878 -6.226 1.00 85.00 80 GLY A C 1
ATOM 641 O O . GLY A 1 80 ? 1.848 7.196 -5.212 1.00 85.00 80 GLY A O 1
ATOM 642 N N . SER A 1 81 ? 3.369 5.887 -6.230 1.00 84.94 81 SER A N 1
ATOM 643 C CA . SER A 1 81 ? 3.664 5.043 -5.064 1.00 84.94 81 SER A CA 1
ATOM 644 C C . SER A 1 81 ? 4.249 5.852 -3.906 1.00 84.94 81 SER A C 1
ATOM 646 O O . SER A 1 81 ? 3.854 5.660 -2.753 1.00 84.94 81 SER A O 1
ATOM 648 N N . HIS A 1 82 ? 5.131 6.811 -4.196 1.00 82.56 82 HIS A N 1
ATOM 649 C CA . HIS A 1 82 ? 5.681 7.709 -3.182 1.00 82.56 82 HIS A CA 1
ATOM 650 C C . HIS A 1 82 ? 4.606 8.568 -2.508 1.00 82.56 82 HIS A C 1
ATOM 652 O O . HIS A 1 82 ? 4.587 8.666 -1.278 1.00 82.56 82 HIS A O 1
ATOM 658 N N . GLU A 1 83 ? 3.695 9.155 -3.287 1.00 86.31 83 GLU A N 1
ATOM 659 C CA . GLU A 1 83 ? 2.607 9.965 -2.732 1.00 86.31 83 GLU A CA 1
ATOM 660 C C . GLU A 1 83 ? 1.617 9.098 -1.943 1.00 86.31 83 GLU A C 1
ATOM 662 O O . GLU A 1 83 ? 1.216 9.464 -0.838 1.00 86.31 83 GLU A O 1
ATOM 667 N N . LEU A 1 84 ? 1.294 7.900 -2.441 1.00 83.88 84 LEU A N 1
ATOM 668 C CA . LEU A 1 84 ? 0.442 6.948 -1.729 1.00 83.88 84 LEU A CA 1
ATOM 669 C C . LEU A 1 84 ? 1.042 6.562 -0.371 1.00 83.88 84 LEU A C 1
ATOM 671 O O . LEU A 1 84 ? 0.348 6.599 0.646 1.00 83.88 84 LEU A O 1
ATOM 675 N N . ARG A 1 85 ? 2.341 6.239 -0.334 1.00 82.25 85 ARG A N 1
ATOM 676 C CA . ARG A 1 85 ? 3.062 5.899 0.902 1.00 82.25 85 ARG A CA 1
ATOM 677 C C . ARG A 1 85 ? 3.022 7.050 1.904 1.00 82.25 85 ARG A C 1
ATOM 679 O O . ARG A 1 85 ? 2.821 6.813 3.098 1.00 82.25 85 ARG A O 1
ATOM 686 N N . ARG A 1 86 ? 3.200 8.287 1.432 1.00 84.62 86 ARG A N 1
ATOM 687 C CA . ARG A 1 86 ? 3.117 9.490 2.265 1.00 84.62 86 ARG A CA 1
ATOM 688 C C . ARG A 1 86 ? 1.721 9.650 2.867 1.00 84.62 86 ARG A C 1
ATOM 690 O O . ARG A 1 86 ? 1.612 9.723 4.087 1.00 84.62 86 ARG A O 1
ATOM 697 N N . LEU A 1 87 ? 0.673 9.620 2.042 1.00 84.19 87 LEU A N 1
ATOM 698 C CA . LEU A 1 87 ? -0.718 9.745 2.493 1.00 84.19 87 LEU A CA 1
ATOM 699 C C . LEU A 1 87 ? -1.083 8.678 3.532 1.00 84.19 87 LEU A C 1
ATOM 701 O O . LEU A 1 87 ? -1.704 8.991 4.547 1.00 84.19 87 LEU A O 1
ATOM 705 N N . PHE A 1 88 ? -0.660 7.431 3.315 1.00 78.88 88 PHE A N 1
ATOM 706 C CA . PHE A 1 88 ? -0.906 6.340 4.259 1.00 78.88 88 PHE A CA 1
ATOM 707 C C . PHE A 1 88 ? -0.161 6.520 5.583 1.00 78.88 88 PHE A C 1
ATOM 709 O O . PHE A 1 88 ? -0.735 6.306 6.652 1.00 78.88 88 PHE A O 1
ATOM 716 N N . THR A 1 89 ? 1.107 6.929 5.519 1.00 78.38 89 THR A N 1
ATOM 717 C CA . THR A 1 89 ? 1.922 7.191 6.713 1.00 78.38 89 THR A CA 1
ATOM 718 C C . THR A 1 89 ? 1.309 8.315 7.538 1.00 78.38 89 THR A C 1
ATOM 720 O O . THR A 1 89 ? 1.115 8.156 8.744 1.00 78.38 89 THR A O 1
ATOM 723 N N . ASP A 1 90 ? 0.937 9.416 6.883 1.00 82.94 90 ASP A N 1
ATOM 724 C CA . ASP A 1 90 ? 0.282 10.550 7.525 1.00 82.94 90 ASP A CA 1
ATOM 725 C C . ASP A 1 90 ? -1.054 10.117 8.142 1.00 82.94 90 ASP A C 1
ATOM 727 O O . ASP A 1 90 ? -1.322 10.430 9.303 1.00 82.94 90 ASP A O 1
ATOM 731 N N . TYR A 1 91 ? -1.872 9.342 7.422 1.00 79.12 91 TYR A N 1
ATOM 732 C CA . TYR A 1 91 ? -3.153 8.855 7.931 1.00 79.12 91 TYR A CA 1
ATOM 733 C C . TYR A 1 91 ? -2.992 8.009 9.195 1.00 79.12 91 TYR A C 1
ATOM 735 O O . TYR A 1 91 ? -3.636 8.297 10.200 1.00 79.12 91 TYR A O 1
ATOM 743 N N . VAL A 1 92 ? -2.105 7.009 9.192 1.00 74.62 92 VAL A N 1
ATOM 744 C CA . VAL A 1 92 ? -1.882 6.155 10.371 1.00 74.62 92 VAL A CA 1
ATOM 745 C C . VAL A 1 92 ? -1.332 6.962 11.544 1.00 74.62 92 VAL A C 1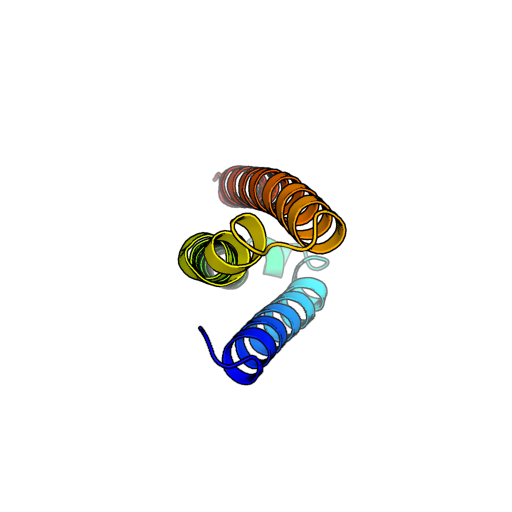
ATOM 747 O O . VAL A 1 92 ? -1.797 6.790 12.670 1.00 74.62 92 VAL A O 1
ATOM 750 N N . GLN A 1 93 ? -0.402 7.888 11.297 1.00 76.88 93 GLN A N 1
ATOM 751 C CA . GLN A 1 93 ? 0.121 8.768 12.344 1.00 76.88 93 GLN A CA 1
ATOM 752 C C . GLN A 1 93 ? -0.948 9.679 12.952 1.00 76.88 93 GLN A C 1
ATOM 754 O O . GLN A 1 93 ? -0.820 10.043 14.115 1.00 76.88 93 GLN A O 1
ATOM 759 N N . HIS A 1 94 ? -1.975 10.081 12.201 1.00 75.38 94 HIS A N 1
ATOM 760 C CA . HIS A 1 94 ? -3.056 10.923 12.718 1.00 75.38 94 HIS A CA 1
ATOM 761 C C . HIS A 1 94 ? -4.188 10.112 13.350 1.00 75.38 94 HIS A C 1
ATOM 763 O O . HIS A 1 94 ? -4.696 10.505 14.395 1.00 75.38 94 HIS A O 1
ATOM 769 N N . ALA A 1 95 ? -4.556 8.979 12.753 1.00 67.44 95 ALA A N 1
ATOM 770 C CA . ALA A 1 95 ? -5.623 8.108 13.236 1.00 67.44 95 ALA A CA 1
ATOM 771 C C . ALA A 1 95 ? -5.255 7.376 14.536 1.00 67.44 95 ALA A C 1
ATOM 773 O O . ALA A 1 95 ? -6.144 7.061 15.319 1.00 67.44 95 ALA A O 1
ATOM 774 N N . CYS A 1 96 ? -3.961 7.132 14.779 1.00 61.06 96 CYS A N 1
ATOM 775 C CA . CYS A 1 96 ? -3.465 6.460 15.986 1.00 61.06 96 CYS A CA 1
ATOM 776 C C . CYS A 1 96 ? -2.940 7.439 17.056 1.00 61.06 96 CYS A C 1
ATOM 778 O O . CYS A 1 96 ? -2.225 7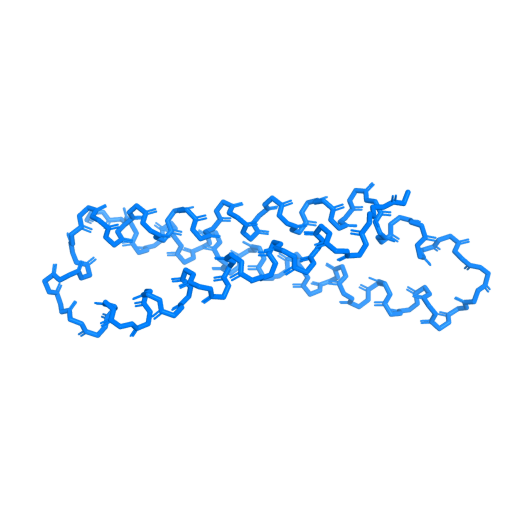.019 17.967 1.00 61.06 96 CYS A O 1
ATOM 780 N N . LYS A 1 97 ? -3.223 8.747 16.941 1.00 58.62 97 LYS A N 1
ATOM 781 C CA . LYS A 1 97 ? -2.918 9.705 18.016 1.00 58.62 97 LYS A CA 1
ATOM 782 C C . LYS A 1 97 ? -3.959 9.558 19.140 1.00 58.62 97 LYS A C 1
ATOM 784 O O . LYS A 1 97 ? -5.142 9.463 18.818 1.00 58.62 97 LYS A O 1
ATOM 789 N N . PRO A 1 98 ? -3.526 9.507 20.415 1.00 50.81 98 PRO A N 1
ATOM 790 C CA . PRO A 1 98 ? -4.423 9.407 21.567 1.00 50.81 98 PRO A CA 1
ATOM 791 C C . PRO A 1 98 ? -5.333 10.630 21.722 1.00 50.81 98 PRO A C 1
ATOM 793 O O . PRO A 1 98 ? -4.924 11.737 21.293 1.00 50.81 98 PRO A O 1
#

Radius of gyration: 16.06 Å; chains: 1; bounding box: 35×25×46 Å

Foldseek 3Di:
DDPPVVLVVLVVVLVVLVVVLVVQVVDPVSLPDVVSLVSLVVSLVSLVVSLVVCVVPVLVVQCPDPDVVSNVVSVVVNVVSVVVNVVSVVCSVVSPDD

pLDDT: mean 88.22, std 8.0, range [50.81, 96.81]